Protein AF-A0A1N6FYP4-F1 (afdb_monomer_lite)

Foldseek 3Di:
DVVLVVVCVVVQKDWDWDQDPNWIKIFIDRVPGTPDMDTFDPPDPVVSCVVVSVVSVVVVVVVVD

Secondary structure (DSSP, 8-state):
-HHHHHHHHHTTEEEEEEEETTEEEEEEEETTEEEEEEEPPSS-HHHHHHHHHHHHHHHHHHTT-

Structure (mmCIF, N/CA/C/O backbone):
data_AF-A0A1N6FYP4-F1
#
_entry.id   AF-A0A1N6FYP4-F1
#
loop_
_atom_site.group_PDB
_atom_site.id
_atom_site.type_symbol
_atom_site.label_atom_id
_atom_site.label_alt_id
_atom_site.label_comp_id
_atom_site.label_asym_id
_atom_site.label_entity_id
_atom_site.label_seq_id
_atom_site.pdbx_PDB_ins_code
_atom_site.Cartn_x
_atom_site.Cartn_y
_atom_site.Cartn_z
_atom_site.occupancy
_atom_site.B_iso_or_equiv
_atom_site.auth_seq_id
_atom_site.auth_comp_id
_atom_site.auth_asym_id
_atom_site.auth_atom_id
_atom_site.pdbx_PDB_model_num
ATOM 1 N N . MET A 1 1 ? 10.882 -3.933 4.038 1.00 66.88 1 MET A N 1
ATOM 2 C CA . MET A 1 1 ? 9.756 -4.428 3.211 1.00 66.88 1 MET A CA 1
ATOM 3 C C . MET A 1 1 ? 8.752 -5.277 3.981 1.00 66.88 1 MET A C 1
ATOM 5 O O . MET A 1 1 ? 7.597 -4.885 4.032 1.00 66.88 1 MET A O 1
ATOM 9 N N . ARG A 1 2 ? 9.159 -6.394 4.613 1.00 73.12 2 ARG A N 1
ATOM 10 C CA . ARG A 1 2 ? 8.246 -7.238 5.411 1.00 73.12 2 ARG A CA 1
ATOM 11 C C . ARG A 1 2 ? 7.533 -6.450 6.527 1.00 73.12 2 ARG A C 1
ATOM 13 O O . ARG A 1 2 ? 6.320 -6.519 6.620 1.00 73.12 2 ARG A O 1
ATOM 20 N N . ASP A 1 3 ? 8.273 -5.614 7.258 1.00 80.69 3 ASP A N 1
ATOM 21 C CA . ASP A 1 3 ? 7.735 -4.751 8.327 1.00 80.69 3 ASP A CA 1
ATOM 22 C C . ASP A 1 3 ? 6.636 -3.780 7.848 1.00 80.69 3 ASP A C 1
ATOM 24 O O . ASP A 1 3 ? 5.622 -3.603 8.512 1.00 80.69 3 ASP A O 1
ATOM 28 N N . LEU A 1 4 ? 6.798 -3.188 6.658 1.00 79.31 4 LEU A N 1
ATOM 29 C CA . LEU A 1 4 ? 5.827 -2.242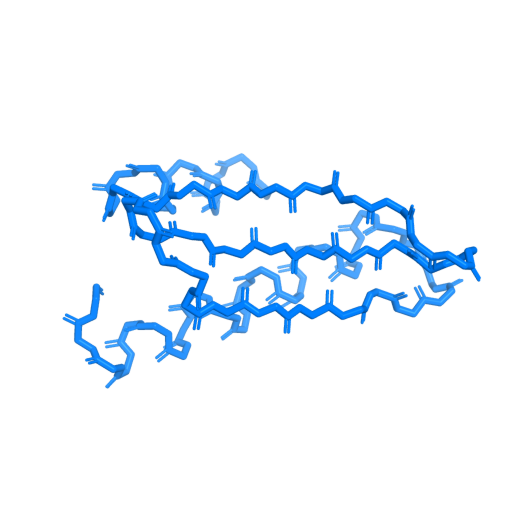 6.092 1.00 79.31 4 LEU A CA 1
ATOM 30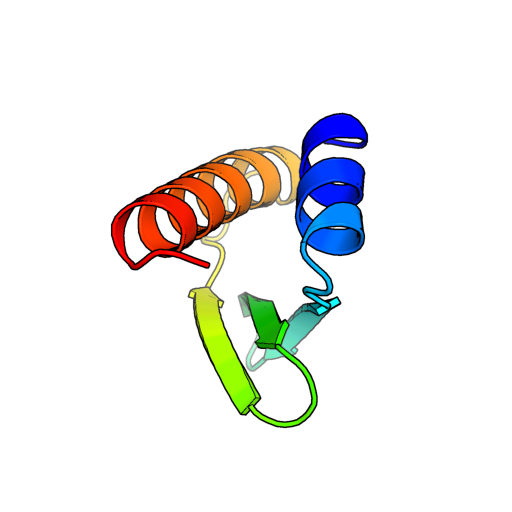 C C . LEU A 1 4 ? 4.532 -2.938 5.668 1.00 79.31 4 LEU A C 1
ATOM 32 O O . LEU A 1 4 ? 3.444 -2.423 5.909 1.00 79.31 4 LEU A O 1
ATOM 36 N N . LEU A 1 5 ? 4.650 -4.119 5.059 1.00 80.38 5 LEU A N 1
ATOM 37 C CA . LEU A 1 5 ? 3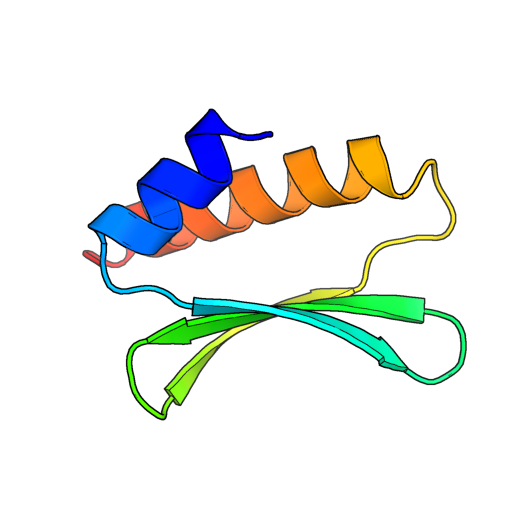.490 -4.937 4.712 1.00 80.38 5 LEU A CA 1
ATOM 38 C C . LEU A 1 5 ? 2.774 -5.427 5.973 1.00 80.38 5 LEU A C 1
ATOM 40 O O . LEU A 1 5 ? 1.554 -5.341 6.038 1.00 80.38 5 LEU A O 1
ATOM 44 N N . GLU A 1 6 ? 3.511 -5.862 6.998 1.00 82.88 6 GLU A N 1
ATOM 45 C CA . GLU A 1 6 ? 2.922 -6.238 8.289 1.00 82.88 6 GLU A CA 1
ATOM 46 C C . GLU A 1 6 ? 2.222 -5.049 8.966 1.00 82.88 6 GLU A C 1
ATOM 48 O O . GLU A 1 6 ? 1.141 -5.221 9.523 1.00 82.88 6 GLU A O 1
ATOM 53 N N . LYS A 1 7 ? 2.760 -3.827 8.872 1.00 81.94 7 LYS A N 1
ATOM 54 C CA . LYS A 1 7 ? 2.080 -2.610 9.355 1.00 81.94 7 LYS A CA 1
ATOM 55 C C . LYS A 1 7 ? 0.793 -2.311 8.596 1.00 81.94 7 LYS A C 1
ATOM 57 O O . LYS A 1 7 ? -0.219 -2.027 9.231 1.00 81.94 7 LYS A O 1
ATOM 62 N N . ALA A 1 8 ? 0.821 -2.392 7.265 1.00 81.19 8 ALA A N 1
ATOM 63 C CA . ALA A 1 8 ? -0.370 -2.209 6.441 1.00 81.19 8 ALA A CA 1
ATOM 64 C C . ALA A 1 8 ? -1.455 -3.234 6.816 1.00 81.19 8 ALA A C 1
ATOM 66 O O . ALA A 1 8 ? -2.589 -2.862 7.111 1.00 81.19 8 ALA A O 1
ATOM 67 N N . LEU A 1 9 ? -1.075 -4.511 6.910 1.00 81.25 9 LEU A N 1
ATOM 68 C CA . LEU A 1 9 ? -1.980 -5.604 7.264 1.00 81.25 9 LEU A CA 1
ATOM 69 C C . LEU A 1 9 ? -2.549 -5.458 8.683 1.00 81.25 9 LEU A C 1
ATOM 71 O O . LEU A 1 9 ? -3.745 -5.655 8.878 1.00 81.25 9 LEU A O 1
ATOM 75 N N . ASN A 1 10 ? -1.734 -5.057 9.666 1.00 84.69 10 ASN A N 1
ATOM 76 C CA . ASN A 1 10 ? -2.199 -4.812 11.038 1.00 84.69 10 ASN A CA 1
ATOM 77 C C . ASN A 1 10 ? -3.197 -3.647 11.139 1.00 84.69 10 ASN A C 1
ATOM 79 O O . ASN A 1 10 ? -4.031 -3.640 12.040 1.00 84.69 10 ASN A O 1
ATOM 83 N N . LYS A 1 11 ? -3.148 -2.685 10.210 1.00 81.25 11 LYS A N 1
ATOM 84 C CA . LYS A 1 11 ? -4.139 -1.602 10.087 1.00 81.25 11 LYS A CA 1
ATOM 85 C C . LYS A 1 11 ? -5.409 -2.024 9.330 1.00 81.25 11 LYS A C 1
ATOM 87 O O . LYS A 1 11 ? -6.278 -1.196 9.085 1.00 81.25 11 LYS A O 1
ATOM 92 N N . GLY A 1 12 ? -5.528 -3.295 8.936 1.00 82.88 12 GLY A N 1
ATOM 93 C CA . GLY A 1 12 ? -6.643 -3.785 8.120 1.00 82.88 12 GLY A CA 1
ATOM 94 C C . GLY A 1 12 ? -6.573 -3.340 6.655 1.00 82.88 12 GLY A C 1
ATOM 95 O O . GLY A 1 12 ? -7.567 -3.431 5.936 1.00 82.88 12 GLY A O 1
ATOM 96 N N . LEU A 1 13 ? -5.410 -2.860 6.205 1.00 84.94 13 LEU A N 1
ATOM 97 C CA . LEU A 1 13 ? -5.190 -2.425 4.833 1.00 84.94 13 LEU A CA 1
ATOM 98 C C . LEU A 1 13 ? -4.718 -3.601 3.977 1.00 84.94 13 LEU A C 1
ATOM 100 O O . LEU A 1 13 ? -3.885 -4.412 4.383 1.00 84.94 13 LEU A O 1
ATOM 104 N N . THR A 1 14 ? -5.209 -3.650 2.747 1.00 87.31 14 THR A N 1
ATOM 105 C CA . THR A 1 14 ? -4.811 -4.624 1.734 1.00 87.31 14 THR A CA 1
ATOM 106 C C . THR A 1 14 ? -3.950 -3.938 0.684 1.00 87.31 14 THR A C 1
ATOM 108 O O . THR A 1 14 ? -4.371 -2.961 0.064 1.00 87.31 14 THR A O 1
ATOM 111 N N . VAL A 1 15 ? -2.737 -4.454 0.479 1.00 85.94 15 VAL A N 1
ATOM 112 C CA . VAL A 1 15 ? -1.787 -3.950 -0.521 1.00 85.94 15 VAL A CA 1
ATOM 113 C C . VAL A 1 15 ? -1.815 -4.866 -1.742 1.00 85.94 15 VAL A C 1
ATOM 115 O O . VAL A 1 15 ? -1.496 -6.050 -1.645 1.00 85.94 15 VAL A O 1
ATOM 118 N N . CYS A 1 16 ? -2.174 -4.314 -2.896 1.00 84.81 16 CYS A N 1
ATOM 119 C CA . CYS A 1 16 ? -2.175 -4.998 -4.182 1.00 84.81 16 CYS A CA 1
ATOM 120 C C . CYS A 1 16 ? -1.104 -4.418 -5.102 1.00 84.81 16 CYS A C 1
ATOM 122 O O . CYS A 1 16 ? -0.951 -3.202 -5.212 1.00 84.81 16 CYS A O 1
ATOM 124 N N . PHE A 1 17 ? -0.412 -5.308 -5.807 1.00 84.62 17 PHE A N 1
ATOM 125 C CA . PHE A 1 17 ? 0.562 -4.970 -6.836 1.00 84.62 17 PHE A CA 1
ATOM 126 C C . PHE A 1 17 ? -0.013 -5.393 -8.184 1.00 84.62 17 PHE A C 1
ATOM 128 O O . PHE A 1 17 ? -0.317 -6.568 -8.389 1.00 84.62 17 PHE A O 1
ATOM 135 N N . THR A 1 18 ? -0.197 -4.437 -9.085 1.00 83.56 18 THR A N 1
ATOM 136 C CA . THR A 1 18 ? -0.763 -4.666 -10.418 1.00 83.56 18 THR A CA 1
ATOM 137 C C . THR A 1 18 ? 0.125 -4.011 -11.456 1.00 83.56 18 THR A C 1
ATOM 139 O O . THR A 1 18 ? 0.559 -2.889 -11.236 1.00 83.56 18 THR A O 1
ATOM 142 N N . SER A 1 19 ? 0.359 -4.661 -12.590 1.00 81.38 19 SER A N 1
ATOM 143 C CA . SER A 1 19 ? 1.087 -4.049 -13.704 1.00 81.38 19 SER A CA 1
ATOM 144 C C . SER A 1 19 ? 0.077 -3.581 -14.756 1.00 81.38 19 SER A C 1
ATOM 146 O O . SER A 1 19 ? -0.683 -4.394 -15.283 1.00 81.38 19 SER A O 1
ATOM 148 N N . GLU A 1 20 ? 0.018 -2.277 -15.027 1.00 80.56 20 GLU A N 1
ATOM 149 C CA . GLU A 1 20 ? -0.903 -1.657 -15.987 1.00 80.56 20 GLU A CA 1
ATOM 150 C C . GLU A 1 20 ? -0.127 -0.869 -17.044 1.00 80.56 20 GLU A C 1
ATOM 152 O O . GLU A 1 20 ? 0.678 0.000 -16.722 1.00 80.56 20 GLU A O 1
ATOM 157 N N . ASN A 1 21 ? -0.377 -1.155 -18.327 1.00 74.56 21 ASN A N 1
ATOM 158 C CA . ASN A 1 21 ? 0.259 -0.473 -19.466 1.00 74.56 21 ASN A CA 1
ATOM 159 C C . ASN A 1 21 ? 1.803 -0.419 -19.400 1.00 74.56 21 ASN A C 1
ATOM 161 O O . ASN A 1 21 ? 2.414 0.527 -19.889 1.00 74.56 21 ASN A O 1
ATOM 165 N N . GLY A 1 22 ? 2.434 -1.436 -18.800 1.00 77.81 22 GLY A N 1
ATOM 166 C CA . GLY A 1 22 ? 3.891 -1.512 -18.642 1.00 77.81 22 GLY A CA 1
ATOM 167 C C . GLY A 1 22 ? 4.449 -0.764 -17.427 1.00 77.81 22 GLY A C 1
ATOM 168 O O . GLY A 1 22 ? 5.667 -0.686 -17.286 1.00 77.81 22 GLY A O 1
ATOM 169 N N . PHE A 1 23 ? 3.585 -0.240 -16.555 1.00 77.69 23 PHE A N 1
ATOM 170 C CA . PHE A 1 23 ? 3.960 0.353 -15.275 1.00 77.69 23 PHE A CA 1
ATOM 171 C C . PHE A 1 23 ? 3.467 -0.516 -14.129 1.00 77.69 23 PHE A C 1
ATOM 173 O O . PHE A 1 23 ? 2.303 -0.917 -14.095 1.00 77.69 23 PHE A O 1
ATOM 180 N N . ASP A 1 24 ? 4.328 -0.755 -13.150 1.00 83.00 24 ASP A N 1
ATOM 181 C CA . ASP A 1 24 ? 3.894 -1.384 -11.916 1.00 83.00 24 ASP A CA 1
ATOM 182 C C . ASP A 1 24 ? 3.167 -0.364 -11.039 1.00 83.00 24 ASP A C 1
ATOM 184 O O . ASP A 1 24 ? 3.596 0.772 -10.886 1.00 83.00 24 ASP A O 1
ATOM 188 N N . VAL A 1 25 ? 2.045 -0.754 -10.455 1.00 84.06 25 VAL A N 1
ATOM 189 C CA . VAL A 1 25 ? 1.173 0.101 -9.652 1.00 84.06 25 VAL A CA 1
ATOM 190 C C . VAL A 1 25 ? 0.916 -0.590 -8.323 1.00 84.06 25 VAL A C 1
ATOM 192 O O . VAL A 1 25 ? 0.550 -1.765 -8.268 1.00 84.06 25 VAL A O 1
ATOM 195 N N . ILE A 1 26 ? 1.078 0.162 -7.239 1.00 87.31 26 ILE A N 1
ATOM 196 C CA . ILE A 1 26 ? 0.679 -0.246 -5.896 1.00 87.31 26 ILE A CA 1
ATOM 197 C C . ILE A 1 26 ? -0.676 0.373 -5.609 1.00 87.31 26 ILE A C 1
ATOM 199 O O . ILE A 1 26 ? -0.844 1.585 -5.746 1.00 87.31 26 ILE A O 1
ATOM 203 N N . ARG A 1 27 ? -1.629 -0.441 -5.167 1.00 88.12 27 ARG A N 1
ATOM 204 C CA . ARG A 1 27 ? -2.916 0.016 -4.643 1.00 88.12 27 ARG A CA 1
ATOM 205 C C . ARG A 1 27 ? -3.055 -0.434 -3.199 1.00 88.12 27 ARG A C 1
ATOM 207 O O . ARG A 1 27 ? -2.823 -1.597 -2.885 1.00 88.12 27 ARG A O 1
ATOM 214 N N . ILE A 1 28 ? -3.442 0.487 -2.332 1.00 87.44 28 ILE A N 1
ATOM 215 C CA . ILE A 1 28 ? -3.808 0.218 -0.948 1.00 87.44 28 ILE A CA 1
ATOM 216 C C . ILE A 1 28 ? -5.316 0.374 -0.845 1.00 87.44 28 ILE A C 1
ATOM 218 O O . ILE A 1 28 ? -5.881 1.402 -1.220 1.00 87.44 28 ILE A O 1
ATOM 222 N N . SER A 1 29 ? -5.956 -0.665 -0.337 1.00 87.94 29 SER A N 1
ATOM 223 C CA . SER A 1 29 ? -7.392 -0.717 -0.105 1.00 87.94 29 SER A CA 1
ATOM 224 C C . SER A 1 29 ? -7.680 -0.904 1.378 1.00 87.94 29 SER A C 1
ATOM 226 O O . SER A 1 29 ? -6.928 -1.576 2.079 1.00 87.94 29 SER A O 1
ATOM 228 N N . SER A 1 30 ? -8.749 -0.280 1.858 1.00 84.31 30 SER A N 1
ATOM 229 C CA . SER A 1 30 ? -9.297 -0.488 3.195 1.00 84.31 30 SER A CA 1
ATOM 230 C C . SER A 1 30 ? -10.704 -1.050 3.018 1.00 84.31 30 SER A C 1
ATOM 232 O O . SER A 1 30 ? -11.589 -0.375 2.489 1.00 84.31 30 SER A O 1
ATOM 234 N N . GLY A 1 31 ? -10.897 -2.328 3.350 1.00 82.69 31 GLY A N 1
ATOM 235 C CA . GLY A 1 31 ? -12.127 -3.045 3.003 1.00 82.69 31 GLY A CA 1
ATOM 236 C C . GLY A 1 31 ? -12.346 -3.113 1.485 1.00 82.69 31 GLY A C 1
ATOM 237 O O . GLY A 1 31 ? -11.543 -3.709 0.775 1.00 82.69 31 GLY A O 1
ATOM 238 N N . ASN A 1 32 ? -13.430 -2.500 0.996 1.00 79.81 32 ASN A N 1
ATOM 239 C CA . ASN A 1 32 ? -13.786 -2.463 -0.432 1.00 79.81 32 ASN A CA 1
ATOM 240 C C . ASN A 1 32 ? -13.356 -1.173 -1.153 1.00 79.81 32 ASN A C 1
ATOM 242 O O . ASN A 1 32 ? -13.589 -1.046 -2.356 1.00 79.81 32 ASN A O 1
ATOM 246 N N . GLU A 1 33 ? -12.751 -0.214 -0.450 1.00 83.25 33 GLU A N 1
ATOM 247 C CA . GLU A 1 33 ? -12.401 1.091 -1.015 1.00 83.25 33 GLU A CA 1
ATOM 248 C C . GLU A 1 33 ? -10.894 1.218 -1.237 1.00 83.25 33 GLU A C 1
ATOM 250 O O . GLU A 1 33 ? -10.087 0.862 -0.377 1.00 83.25 33 GLU A O 1
ATOM 255 N N . VAL A 1 34 ? -10.496 1.750 -2.396 1.00 84.81 34 VAL A N 1
ATOM 256 C CA . VAL A 1 34 ? -9.094 2.083 -2.675 1.00 84.81 34 VAL A CA 1
ATOM 257 C C . VAL A 1 34 ? -8.785 3.422 -2.017 1.00 84.81 34 VAL A C 1
ATOM 259 O O . VAL A 1 34 ? -9.263 4.463 -2.458 1.00 84.81 34 VAL A O 1
ATOM 262 N N . VAL A 1 35 ? -7.974 3.389 -0.962 1.00 84.12 35 VAL A N 1
ATOM 263 C CA . VAL A 1 35 ? -7.610 4.578 -0.176 1.00 84.12 35 VAL A CA 1
ATOM 264 C C . VAL A 1 35 ? -6.345 5.254 -0.691 1.00 84.12 35 VAL A C 1
ATOM 266 O O . VAL A 1 35 ? -6.147 6.447 -0.462 1.00 84.12 35 VAL A O 1
ATOM 269 N N . ALA A 1 36 ? -5.485 4.515 -1.400 1.00 82.88 36 ALA A N 1
ATOM 270 C CA . ALA A 1 36 ? -4.305 5.088 -2.025 1.00 82.88 36 ALA A CA 1
ATOM 271 C C . ALA A 1 36 ? -3.809 4.267 -3.219 1.00 82.88 36 ALA A C 1
ATOM 273 O O . ALA A 1 36 ? -3.945 3.046 -3.252 1.00 82.88 36 ALA A O 1
ATOM 274 N N . SER A 1 37 ? -3.181 4.926 -4.191 1.00 84.06 37 SER A N 1
ATOM 275 C CA . SER A 1 37 ? -2.533 4.253 -5.316 1.00 84.06 37 SER A CA 1
ATOM 276 C C . SER A 1 37 ? -1.319 5.030 -5.806 1.00 84.06 37 SER A C 1
ATOM 278 O O . SER A 1 37 ? -1.358 6.258 -5.852 1.00 84.06 37 SER A O 1
ATOM 280 N N . CYS A 1 38 ? -0.264 4.330 -6.213 1.00 82.25 38 CYS A N 1
ATOM 281 C CA . CYS A 1 38 ? 0.958 4.926 -6.740 1.00 82.25 38 CYS A CA 1
ATOM 282 C C . CYS A 1 38 ? 1.511 4.084 -7.894 1.00 82.25 38 CYS A C 1
ATOM 284 O O . CYS A 1 38 ? 1.676 2.873 -7.750 1.00 82.25 38 CYS A O 1
ATOM 286 N N . SER A 1 39 ? 1.814 4.724 -9.023 1.00 82.62 39 SER A N 1
ATOM 287 C CA . SER A 1 39 ? 2.584 4.125 -10.113 1.00 82.62 39 SER A CA 1
ATOM 288 C C . SER A 1 39 ? 4.075 4.163 -9.783 1.00 82.62 39 SER A C 1
ATOM 290 O O . SER A 1 39 ? 4.630 5.221 -9.483 1.00 82.62 39 SER A O 1
ATOM 292 N N . LEU A 1 40 ? 4.725 3.016 -9.875 1.00 77.44 40 LEU A N 1
ATOM 293 C CA . LEU A 1 40 ? 6.154 2.838 -9.717 1.00 77.44 40 LEU A CA 1
ATOM 294 C C . LEU A 1 40 ? 6.844 3.221 -11.028 1.00 77.44 40 LEU A C 1
ATOM 296 O O . LEU A 1 40 ? 6.471 2.766 -12.110 1.00 77.44 40 LEU A O 1
ATOM 300 N N . GLY A 1 41 ? 7.843 4.097 -10.931 1.00 68.12 41 GLY A N 1
ATOM 301 C CA . GLY A 1 41 ? 8.698 4.439 -12.066 1.00 68.12 41 GLY A CA 1
ATOM 302 C C . GLY A 1 41 ? 9.605 3.272 -12.467 1.00 68.12 41 GLY A C 1
ATOM 303 O O . GLY A 1 41 ? 9.780 2.321 -11.711 1.00 68.12 41 GLY A O 1
ATOM 304 N N . SER A 1 42 ? 10.252 3.380 -13.631 1.00 63.69 42 SER A N 1
ATOM 305 C CA . SER A 1 42 ? 11.138 2.362 -14.231 1.00 63.69 42 SER A CA 1
ATOM 306 C C . SER A 1 42 ? 12.442 2.076 -13.463 1.00 63.69 42 SER A C 1
ATOM 308 O O . SER A 1 42 ? 13.387 1.533 -14.034 1.00 63.69 42 SER A O 1
ATOM 310 N N . ASN A 1 43 ? 12.538 2.486 -12.197 1.00 60.88 43 ASN A N 1
ATOM 311 C CA . ASN A 1 43 ? 13.694 2.216 -11.354 1.00 60.88 43 ASN A CA 1
ATOM 312 C C . ASN A 1 43 ? 13.578 0.814 -10.723 1.00 60.88 43 ASN A C 1
ATOM 314 O O . ASN A 1 43 ? 12.635 0.073 -10.995 1.00 60.88 43 ASN A O 1
ATOM 318 N N . SER A 1 44 ? 14.543 0.413 -9.892 1.00 68.38 44 SER A N 1
ATOM 319 C CA . SER A 1 44 ? 14.513 -0.905 -9.238 1.00 68.38 44 SER A CA 1
ATOM 320 C C . SER A 1 44 ? 13.195 -1.119 -8.474 1.00 68.38 44 SER A C 1
ATOM 322 O O . SER A 1 44 ? 13.025 -0.549 -7.397 1.00 68.38 44 SER A O 1
ATOM 324 N N . PHE A 1 45 ? 12.300 -1.970 -9.009 1.00 70.44 45 PHE A N 1
ATOM 325 C CA . PHE A 1 45 ? 10.934 -2.233 -8.512 1.00 70.44 45 PHE A CA 1
ATOM 326 C C . PHE A 1 45 ? 10.871 -2.320 -6.988 1.00 70.44 45 PHE A C 1
ATOM 328 O O . PHE A 1 45 ? 10.067 -1.665 -6.342 1.00 70.44 45 PHE A O 1
ATOM 335 N N . ARG A 1 46 ? 11.798 -3.076 -6.399 1.00 71.69 46 ARG A N 1
ATOM 336 C CA . ARG A 1 46 ? 11.887 -3.288 -4.957 1.00 71.69 46 ARG A CA 1
ATOM 337 C C . ARG A 1 46 ? 12.105 -1.987 -4.165 1.00 71.69 46 ARG A C 1
ATOM 339 O O . ARG A 1 46 ? 11.431 -1.780 -3.163 1.00 71.69 46 ARG A O 1
ATOM 346 N N . ALA A 1 47 ? 13.022 -1.128 -4.603 1.00 73.69 47 ALA A N 1
ATOM 347 C CA . ALA A 1 47 ? 13.299 0.148 -3.940 1.00 73.69 47 ALA A CA 1
ATOM 348 C C . ALA A 1 47 ? 12.120 1.116 -4.107 1.00 73.69 47 ALA A C 1
ATOM 350 O O . ALA A 1 47 ? 11.633 1.664 -3.122 1.00 73.69 47 ALA A O 1
ATOM 351 N N . SER A 1 48 ? 11.584 1.218 -5.327 1.00 78.06 48 SER A N 1
ATOM 352 C CA . SER A 1 48 ? 10.412 2.051 -5.603 1.00 78.06 48 SER A CA 1
ATOM 353 C C . SER A 1 48 ? 9.188 1.603 -4.805 1.00 78.06 48 SER A C 1
ATOM 355 O O . SER A 1 48 ? 8.455 2.443 -4.296 1.00 78.06 48 SER A O 1
ATOM 357 N N . VAL A 1 49 ? 8.982 0.293 -4.633 1.00 80.75 49 VAL A N 1
ATOM 358 C CA . VAL A 1 49 ? 7.887 -0.239 -3.814 1.00 80.75 49 VAL A CA 1
ATOM 359 C C . VAL A 1 49 ? 8.033 0.169 -2.359 1.00 80.75 49 VAL A C 1
ATOM 361 O O . VAL A 1 49 ? 7.049 0.564 -1.741 1.00 80.75 49 VAL A O 1
ATOM 364 N N . GLU A 1 50 ? 9.236 0.057 -1.802 1.00 83.19 50 GLU A N 1
ATOM 365 C CA . GLU A 1 50 ? 9.480 0.379 -0.399 1.00 83.19 50 GLU A CA 1
ATOM 366 C C . GLU A 1 50 ? 9.258 1.867 -0.116 1.00 83.19 50 GLU A C 1
ATOM 368 O O . GLU A 1 50 ? 8.519 2.199 0.812 1.00 83.19 50 GLU A O 1
ATOM 373 N N . GLU A 1 51 ? 9.811 2.743 -0.959 1.00 82.50 51 GLU A N 1
ATOM 374 C CA . GLU A 1 51 ? 9.642 4.195 -0.841 1.00 82.50 51 GLU A CA 1
ATOM 375 C C . GLU A 1 51 ? 8.179 4.616 -1.023 1.00 82.50 51 GLU A C 1
ATOM 377 O O . GLU A 1 51 ? 7.632 5.337 -0.183 1.00 82.50 51 GLU A O 1
ATOM 382 N N . SER A 1 52 ? 7.510 4.121 -2.071 1.00 83.62 52 SER A N 1
ATOM 383 C CA . SER A 1 52 ? 6.103 4.439 -2.327 1.00 83.62 52 SER A CA 1
ATOM 384 C C . SER A 1 52 ? 5.193 3.915 -1.219 1.00 83.62 52 SER A C 1
ATOM 386 O O . SER A 1 52 ? 4.321 4.644 -0.753 1.00 83.62 52 SER A O 1
ATOM 388 N N . LEU A 1 53 ? 5.391 2.680 -0.748 1.00 83.06 53 LEU A N 1
ATOM 389 C CA . LEU A 1 53 ? 4.576 2.107 0.325 1.00 83.06 53 LEU A CA 1
ATOM 390 C C . LEU A 1 53 ? 4.773 2.865 1.642 1.00 83.06 53 LEU A C 1
ATOM 392 O O . LEU A 1 53 ? 3.798 3.126 2.343 1.00 83.06 53 LEU A O 1
ATOM 396 N N . GLN A 1 54 ? 6.008 3.249 1.970 1.00 86.69 54 GLN A N 1
ATOM 397 C CA . GLN A 1 54 ? 6.293 4.034 3.168 1.00 86.69 54 GLN A CA 1
ATOM 398 C C . GLN A 1 54 ? 5.642 5.422 3.106 1.00 86.69 54 GLN A C 1
ATOM 400 O O . GLN A 1 54 ? 5.031 5.848 4.086 1.00 86.69 54 GLN A O 1
ATOM 405 N N . ALA A 1 55 ? 5.724 6.106 1.960 1.00 84.94 55 ALA A N 1
ATOM 406 C CA . ALA A 1 55 ? 5.077 7.401 1.763 1.00 84.94 55 ALA A CA 1
ATOM 407 C C . ALA A 1 55 ? 3.547 7.299 1.871 1.00 84.94 55 ALA A C 1
ATOM 409 O O . ALA A 1 55 ? 2.919 8.120 2.539 1.00 84.94 55 ALA A O 1
ATOM 410 N N . LEU A 1 56 ? 2.953 6.265 1.266 1.00 83.50 56 LEU A N 1
ATOM 411 C CA . LEU A 1 56 ? 1.514 6.018 1.324 1.00 83.50 56 LEU A CA 1
ATOM 412 C C . LEU A 1 56 ? 1.034 5.689 2.742 1.00 83.50 56 LEU A C 1
ATOM 414 O O . LEU A 1 56 ? 0.009 6.206 3.171 1.00 83.50 56 LEU A O 1
ATOM 418 N N . LEU A 1 57 ? 1.771 4.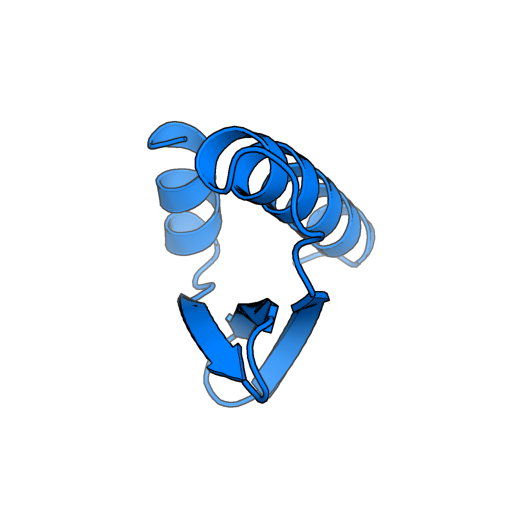858 3.482 1.00 84.31 57 LEU A N 1
ATOM 419 C CA . LEU A 1 57 ? 1.439 4.546 4.872 1.00 84.31 57 LEU A CA 1
ATOM 420 C C . LEU A 1 57 ? 1.517 5.785 5.763 1.00 84.31 57 LEU A C 1
ATOM 422 O O . LEU A 1 57 ? 0.606 6.009 6.552 1.00 84.31 57 LEU A O 1
ATOM 426 N N . LEU A 1 58 ? 2.545 6.619 5.594 1.00 85.69 58 LEU A N 1
ATOM 427 C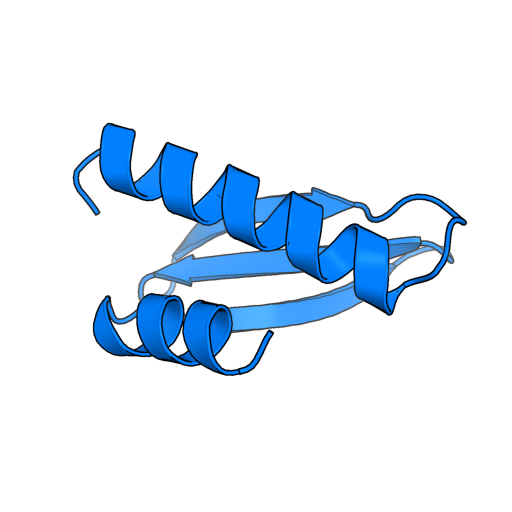 CA . LEU A 1 58 ? 2.661 7.875 6.332 1.00 85.69 58 LEU A CA 1
ATOM 428 C C . LEU A 1 58 ? 1.488 8.819 6.024 1.00 85.69 58 LEU A C 1
ATOM 430 O O . LEU A 1 58 ? 0.956 9.461 6.927 1.00 85.69 58 LEU A O 1
ATOM 434 N N . ASP A 1 59 ? 1.069 8.907 4.760 1.00 83.81 59 ASP A N 1
ATOM 435 C CA . ASP A 1 59 ? -0.087 9.714 4.358 1.00 83.81 59 ASP A CA 1
ATOM 436 C C . ASP A 1 59 ? -1.393 9.192 4.981 1.00 83.81 59 ASP A C 1
ATOM 438 O O . ASP A 1 59 ? -2.203 9.975 5.478 1.00 83.81 59 ASP A O 1
ATOM 442 N N . LEU A 1 60 ? -1.562 7.869 5.041 1.00 80.75 60 LEU A N 1
ATOM 443 C CA . LEU A 1 60 ? -2.695 7.222 5.705 1.00 80.75 60 LEU A CA 1
ATOM 444 C C . LEU A 1 60 ? -2.690 7.452 7.222 1.00 80.75 60 LEU A C 1
ATOM 446 O O . LEU A 1 60 ? -3.731 7.795 7.780 1.00 80.75 60 LEU A O 1
ATOM 450 N N . GLU A 1 61 ? -1.530 7.370 7.877 1.00 82.25 61 GLU A N 1
ATOM 451 C CA . GLU A 1 61 ? -1.398 7.693 9.303 1.00 82.25 61 GLU A CA 1
ATOM 452 C C . GLU A 1 61 ? -1.764 9.154 9.586 1.00 82.25 61 GLU A C 1
ATOM 454 O O . GLU A 1 61 ? -2.473 9.445 10.549 1.00 82.25 61 GLU A O 1
ATOM 459 N N . ARG A 1 62 ? -1.354 10.085 8.716 1.00 82.00 62 ARG A N 1
ATOM 460 C CA . ARG A 1 62 ? -1.736 11.504 8.830 1.00 82.00 62 ARG A CA 1
ATOM 461 C C . ARG A 1 62 ? -3.232 11.729 8.618 1.00 82.00 62 ARG A C 1
ATOM 463 O O . ARG A 1 62 ? -3.778 12.678 9.176 1.00 82.00 62 ARG A O 1
ATOM 470 N N . LYS A 1 63 ? -3.886 10.873 7.832 1.00 79.38 63 LYS A N 1
ATOM 471 C CA . LYS A 1 63 ? -5.340 10.875 7.608 1.00 79.38 63 LYS A CA 1
ATOM 472 C C . LYS A 1 63 ? -6.131 10.173 8.719 1.00 79.38 63 LYS A C 1
ATOM 474 O O . LYS A 1 63 ? -7.355 10.259 8.707 1.00 79.38 63 LYS A O 1
ATOM 479 N N . GLY A 1 64 ? -5.461 9.536 9.682 1.00 71.62 64 GLY A N 1
ATOM 480 C CA . GLY A 1 64 ? -6.098 8.873 10.822 1.00 71.62 64 GLY A CA 1
ATOM 481 C C . GLY A 1 64 ? -6.550 7.433 10.562 1.00 71.62 64 GLY A C 1
ATOM 482 O O . GLY A 1 64 ? -7.437 6.960 11.270 1.00 71.62 64 GLY A O 1
ATOM 483 N N . PHE A 1 65 ? -5.962 6.758 9.567 1.00 61.22 65 PHE A N 1
ATOM 484 C CA . PHE A 1 65 ? -6.123 5.315 9.331 1.00 61.22 65 PHE A CA 1
ATOM 485 C C . PHE A 1 65 ? -5.102 4.482 10.124 1.00 61.22 65 PHE A C 1
ATOM 487 O O . PHE A 1 65 ? -3.951 4.935 10.341 1.00 61.22 65 PHE A O 1
#

Sequence (65 aa):
MRDLLEKALNKGLTVCFTSENGFDVIRISSGNEVVASCSLGSNSFRASVEESLQALLLDLERKGF

Radius of gyration: 11.31 Å; chains: 1;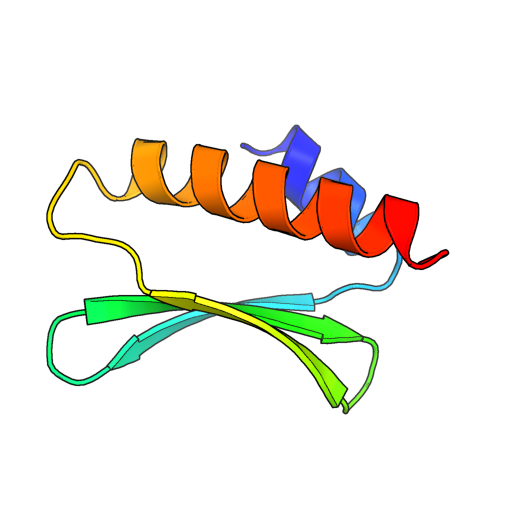 bounding box: 28×19×30 Å

pLDDT: mean 80.31, std 6.31, range [60.88, 88.12]